Protein AF-A0A1J3HR39-F1 (afdb_monomer)

Organism: Noccaea caerulescens (NCBI:txid107243)

Structure (mmCIF, N/CA/C/O backbone):
data_AF-A0A1J3HR39-F1
#
_entry.id   AF-A0A1J3HR39-F1
#
loop_
_atom_site.group_PDB
_atom_site.id
_atom_site.type_symbol
_atom_site.label_atom_id
_atom_site.label_alt_id
_atom_site.label_comp_id
_atom_site.label_asym_id
_atom_site.label_entity_id
_atom_site.label_seq_id
_atom_site.pdbx_PDB_ins_code
_atom_site.Cartn_x
_atom_site.Cartn_y
_atom_site.Cartn_z
_atom_site.occupancy
_atom_site.B_iso_or_equiv
_atom_site.auth_seq_id
_atom_site.auth_comp_id
_atom_site.auth_asym_id
_atom_site.auth_atom_id
_atom_site.pdbx_PDB_model_num
ATOM 1 N N . PHE A 1 1 ? -2.961 -5.883 -14.122 1.00 56.19 1 PHE A N 1
ATOM 2 C CA . PHE A 1 1 ? -3.300 -6.199 -12.719 1.00 56.19 1 PHE A CA 1
ATOM 3 C C . PHE A 1 1 ? -3.497 -4.882 -11.988 1.00 56.19 1 PHE A C 1
ATOM 5 O O . PHE A 1 1 ? -2.802 -3.939 -12.330 1.00 56.19 1 PHE A O 1
ATOM 12 N N . ASP A 1 2 ? -4.462 -4.799 -11.074 1.00 76.75 2 ASP A N 1
ATOM 13 C CA . ASP A 1 2 ? -4.803 -3.559 -10.364 1.00 76.75 2 ASP A CA 1
ATOM 14 C C . ASP A 1 2 ? -4.268 -3.619 -8.929 1.00 76.75 2 ASP A C 1
ATOM 16 O O . ASP A 1 2 ? -4.441 -4.636 -8.248 1.00 76.75 2 ASP A O 1
ATOM 20 N N . ILE A 1 3 ? -3.632 -2.534 -8.491 1.00 76.19 3 ILE A N 1
ATOM 21 C CA . ILE A 1 3 ? -3.116 -2.352 -7.134 1.00 76.19 3 ILE A CA 1
ATOM 22 C C . ILE A 1 3 ? -4.238 -2.452 -6.089 1.00 76.19 3 ILE A C 1
ATOM 24 O O . ILE A 1 3 ? -4.003 -2.957 -4.993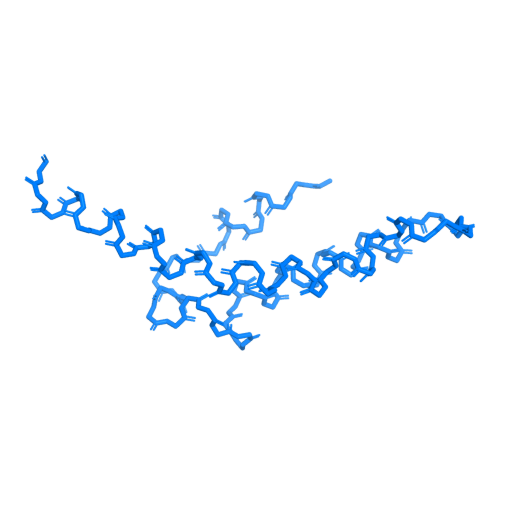 1.00 76.19 3 ILE A O 1
ATOM 28 N N . ALA A 1 4 ? -5.481 -2.102 -6.447 1.00 76.62 4 ALA A N 1
ATOM 29 C CA . ALA A 1 4 ? -6.646 -2.252 -5.574 1.00 76.62 4 ALA A CA 1
ATOM 30 C C . ALA A 1 4 ? -6.883 -3.714 -5.149 1.00 76.62 4 ALA A C 1
ATOM 32 O O . ALA A 1 4 ? -7.218 -3.985 -3.998 1.00 76.62 4 ALA A O 1
ATOM 33 N N . ARG A 1 5 ? -6.586 -4.692 -6.020 1.00 79.44 5 ARG A N 1
ATOM 34 C CA . ARG A 1 5 ? -6.739 -6.122 -5.682 1.00 79.44 5 ARG A CA 1
ATOM 35 C C . ARG A 1 5 ? -5.730 -6.605 -4.640 1.00 79.44 5 ARG A C 1
ATOM 37 O O . ARG A 1 5 ? -5.951 -7.651 -4.033 1.00 79.44 5 ARG A O 1
ATOM 44 N N . VAL A 1 6 ? -4.607 -5.902 -4.470 1.00 77.62 6 VAL A N 1
ATOM 45 C CA . VAL A 1 6 ? -3.634 -6.191 -3.405 1.00 77.62 6 VAL A CA 1
ATOM 46 C C . VAL A 1 6 ? -4.229 -5.816 -2.050 1.00 77.62 6 VAL A C 1
ATOM 48 O O . VAL A 1 6 ? -4.072 -6.570 -1.093 1.00 77.62 6 VAL A O 1
ATOM 51 N N . VAL A 1 7 ? -4.959 -4.698 -2.008 1.00 77.38 7 VAL A N 1
ATOM 52 C CA . VAL A 1 7 ? -5.649 -4.196 -0.816 1.00 77.38 7 VAL A CA 1
ATOM 53 C C . VAL A 1 7 ? -6.837 -5.092 -0.459 1.00 77.38 7 VAL A C 1
ATOM 55 O O . VAL A 1 7 ? -6.924 -5.539 0.678 1.00 77.38 7 VAL A O 1
ATOM 58 N N . ASP A 1 8 ? -7.681 -5.457 -1.431 1.00 75.81 8 ASP A N 1
ATOM 59 C CA . ASP A 1 8 ? -8.865 -6.314 -1.207 1.00 75.81 8 ASP A CA 1
ATOM 60 C C . ASP A 1 8 ? -8.532 -7.695 -0.620 1.00 75.81 8 ASP A C 1
ATOM 62 O O . ASP A 1 8 ? -9.375 -8.357 -0.015 1.00 75.81 8 ASP A O 1
ATOM 66 N N . ARG A 1 9 ? -7.304 -8.174 -0.845 1.00 76.62 9 ARG A N 1
ATOM 67 C CA . ARG A 1 9 ? -6.829 -9.486 -0.387 1.00 76.62 9 ARG A CA 1
ATOM 68 C C . ARG A 1 9 ? -6.102 -9.432 0.952 1.00 76.62 9 ARG A C 1
ATOM 70 O O . ARG A 1 9 ? -5.646 -10.477 1.419 1.00 76.62 9 ARG A O 1
ATOM 77 N N . GLU A 1 10 ? -5.940 -8.251 1.539 1.00 77.56 10 GLU A N 1
ATOM 78 C CA . GLU A 1 10 ? -5.284 -8.086 2.827 1.00 77.56 10 GLU A C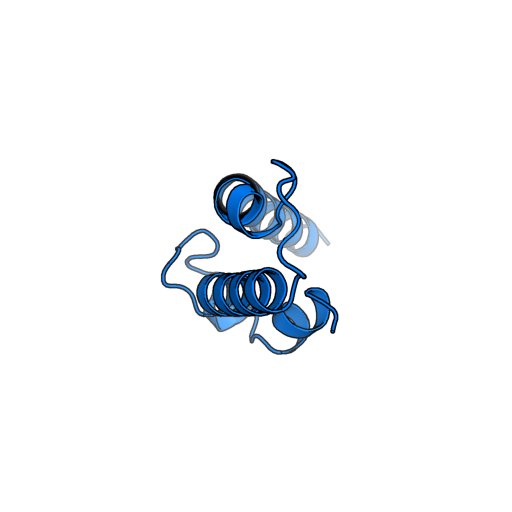A 1
ATOM 79 C C . GLU A 1 10 ? -6.320 -7.914 3.933 1.00 77.56 10 GLU A C 1
ATOM 81 O O . GLU A 1 10 ? -7.262 -7.130 3.830 1.00 77.56 10 GLU A O 1
ATOM 86 N N . TYR A 1 11 ? -6.148 -8.665 5.017 1.00 75.75 11 TYR A N 1
ATOM 87 C CA . TYR A 1 11 ? -7.057 -8.563 6.145 1.00 75.75 11 TYR A CA 1
ATOM 88 C C . TYR A 1 11 ? -6.803 -7.242 6.872 1.00 75.75 11 TYR A C 1
ATOM 90 O O . TYR A 1 11 ? -5.718 -7.041 7.398 1.00 75.75 11 TYR A O 1
ATOM 98 N N . VAL A 1 12 ? -7.791 -6.344 6.932 1.00 75.06 12 VAL A N 1
ATOM 99 C CA . VAL A 1 12 ? -7.617 -4.980 7.477 1.00 75.06 12 VAL A CA 1
ATOM 100 C C . VAL A 1 12 ? -6.990 -4.975 8.876 1.00 75.06 12 VAL A C 1
ATOM 102 O O . VAL A 1 12 ? -6.079 -4.197 9.159 1.00 75.06 12 VAL A O 1
ATOM 105 N N . PHE A 1 13 ? -7.406 -5.902 9.740 1.00 74.38 13 PHE A N 1
ATOM 106 C CA . PHE A 1 13 ? -6.878 -6.005 11.103 1.00 74.38 13 PHE A CA 1
ATOM 107 C C . PHE A 1 13 ? -5.417 -6.481 11.177 1.00 74.38 13 PHE A C 1
ATOM 109 O O . PHE A 1 13 ? -4.814 -6.390 12.238 1.00 74.38 13 PHE A O 1
ATOM 116 N N . SER A 1 14 ? -4.822 -6.969 10.081 1.00 70.00 14 SER A N 1
ATOM 117 C CA . SER A 1 14 ? -3.404 -7.358 10.045 1.00 70.00 14 SER A CA 1
ATOM 118 C C . SER A 1 14 ? -2.459 -6.153 9.991 1.00 70.00 14 SER A C 1
ATOM 120 O O . SER A 1 14 ? -1.293 -6.272 10.368 1.00 70.00 14 SER A O 1
ATOM 122 N N . TYR A 1 15 ? -2.942 -4.995 9.525 1.00 70.50 15 TYR A N 1
ATOM 123 C CA . TYR A 1 15 ? -2.117 -3.800 9.333 1.00 70.50 15 TYR A CA 1
ATOM 124 C C . TYR A 1 15 ? -2.672 -2.539 9.998 1.00 70.50 15 TYR A C 1
ATOM 126 O O . TYR A 1 15 ? -1.923 -1.574 10.124 1.00 70.50 15 TYR A O 1
ATOM 134 N N . VAL A 1 16 ? -3.936 -2.512 10.434 1.00 71.25 16 VAL A N 1
ATOM 135 C CA . VAL A 1 16 ? -4.576 -1.297 10.972 1.00 71.25 16 VAL A CA 1
ATOM 136 C C . VAL A 1 16 ? -3.872 -0.729 12.213 1.00 71.25 16 VAL A C 1
ATOM 138 O O . VAL A 1 16 ? -3.763 0.489 12.333 1.00 71.25 16 VAL A O 1
ATOM 141 N N . ASP A 1 17 ? -3.315 -1.583 13.079 1.00 69.88 17 ASP A N 1
ATOM 142 C CA . ASP A 1 17 ? -2.626 -1.165 14.314 1.00 69.88 17 ASP A CA 1
ATOM 143 C C . ASP A 1 17 ? -1.273 -0.484 14.050 1.00 69.88 17 ASP A C 1
ATOM 145 O O . ASP A 1 17 ? -0.773 0.269 14.879 1.00 69.88 17 ASP A O 1
ATOM 149 N N . ASN A 1 18 ? -0.678 -0.731 12.879 1.00 67.81 18 ASN A N 1
ATOM 150 C CA . ASN A 1 18 ? 0.600 -0.168 12.439 1.00 67.81 18 ASN A CA 1
ATOM 151 C C . ASN A 1 18 ? 0.538 0.164 10.937 1.00 67.81 18 ASN A C 1
ATOM 153 O O . ASN A 1 18 ? 1.362 -0.289 10.133 1.00 67.81 18 ASN A O 1
ATOM 157 N N . SER A 1 19 ? -0.468 0.950 10.549 1.00 67.88 19 SER A N 1
ATOM 158 C CA . SER A 1 19 ? -0.846 1.187 9.146 1.00 67.88 19 SER A CA 1
ATOM 159 C C . SER A 1 19 ? 0.259 1.825 8.299 1.00 67.88 19 SER A C 1
ATOM 161 O O . SER A 1 19 ? 0.385 1.520 7.117 1.00 67.88 19 SER A O 1
ATOM 163 N N . SER A 1 20 ? 1.131 2.628 8.907 1.00 68.25 20 SER A N 1
ATOM 164 C CA . SER A 1 20 ? 2.277 3.291 8.266 1.00 68.25 20 SER A CA 1
ATOM 165 C C . SER A 1 20 ? 3.589 2.500 8.337 1.00 68.25 20 SER A C 1
ATOM 167 O O . SER A 1 20 ? 4.640 2.970 7.887 1.00 68.25 20 SER A O 1
ATOM 169 N N . SER A 1 21 ? 3.580 1.315 8.943 1.00 75.06 21 SER A N 1
ATOM 170 C CA . SER A 1 21 ? 4.799 0.538 9.104 1.00 75.06 21 SER A CA 1
ATOM 171 C C . SER A 1 21 ? 5.209 -0.118 7.790 1.00 75.06 21 SER A C 1
ATOM 173 O O . SER A 1 21 ? 4.462 -0.900 7.212 1.00 75.06 21 SER A O 1
ATOM 175 N N . LEU A 1 22 ? 6.442 0.136 7.345 1.00 69.31 22 LEU A N 1
ATOM 176 C CA . LEU A 1 22 ? 6.996 -0.476 6.130 1.00 69.31 22 LEU A CA 1
ATOM 177 C C . LEU A 1 22 ? 7.179 -1.996 6.258 1.00 69.31 22 LEU A C 1
ATOM 179 O O . LEU A 1 22 ? 7.423 -2.659 5.254 1.00 69.31 22 LEU A O 1
ATOM 183 N N . VAL A 1 23 ? 7.080 -2.553 7.470 1.00 73.56 23 VAL A N 1
ATOM 184 C CA . VAL A 1 23 ? 7.117 -4.004 7.707 1.00 73.56 23 VAL A CA 1
ATOM 185 C C . VAL A 1 23 ? 5.728 -4.642 7.727 1.00 73.56 23 VAL A C 1
ATOM 187 O O . VAL A 1 23 ? 5.632 -5.857 7.874 1.00 73.56 23 VAL A O 1
ATOM 190 N N . ASN A 1 24 ? 4.651 -3.859 7.593 1.00 79.38 24 ASN A N 1
ATOM 191 C CA . ASN A 1 24 ? 3.312 -4.431 7.578 1.00 79.38 24 ASN A CA 1
ATOM 192 C C . ASN A 1 24 ? 3.041 -5.185 6.252 1.00 79.38 24 ASN A C 1
ATOM 194 O O . ASN A 1 24 ? 3.643 -4.872 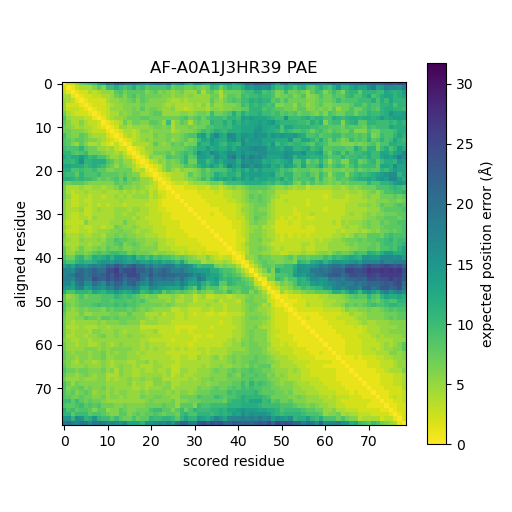5.214 1.00 79.38 24 ASN A O 1
ATOM 198 N N . PRO A 1 25 ? 2.147 -6.192 6.267 1.00 80.12 25 PRO A N 1
ATOM 199 C CA . PRO A 1 25 ? 1.872 -7.019 5.092 1.00 80.12 25 PRO A CA 1
ATOM 200 C C . PRO A 1 25 ? 1.390 -6.213 3.877 1.00 80.12 25 PRO A C 1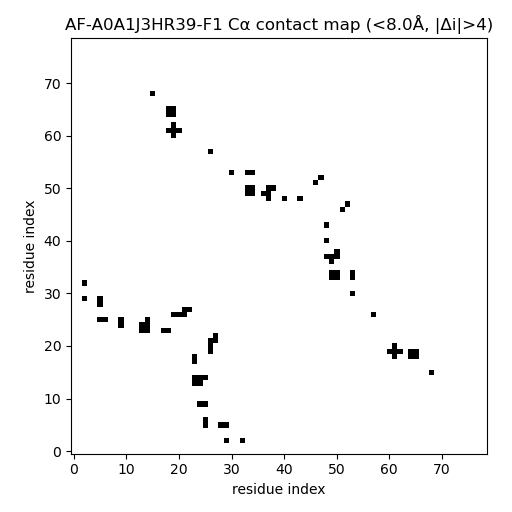
ATOM 202 O O . PRO A 1 25 ? 1.763 -6.524 2.746 1.00 80.12 25 PRO A O 1
ATOM 205 N N . LEU A 1 26 ? 0.618 -5.147 4.111 1.00 82.81 26 LEU A N 1
ATOM 206 C CA . LEU A 1 26 ? 0.083 -4.282 3.063 1.00 82.81 26 LEU A CA 1
ATOM 207 C C . LEU A 1 26 ? 1.199 -3.543 2.307 1.00 82.81 26 LEU A C 1
ATOM 209 O O . LEU A 1 26 ? 1.297 -3.666 1.088 1.00 82.81 26 LEU A O 1
ATOM 213 N N . MET A 1 27 ? 2.075 -2.829 3.017 1.00 84.12 27 MET A N 1
ATOM 214 C CA . MET A 1 27 ? 3.193 -2.073 2.440 1.00 84.12 27 MET A CA 1
ATOM 215 C C . MET A 1 27 ? 4.165 -2.996 1.706 1.00 84.12 27 MET A C 1
ATOM 217 O O . MET A 1 27 ? 4.629 -2.662 0.618 1.00 84.12 27 MET A O 1
ATOM 221 N N . GLN A 1 28 ? 4.433 -4.185 2.255 1.00 84.81 28 GLN A N 1
ATOM 222 C CA . GLN A 1 28 ? 5.279 -5.183 1.600 1.00 84.81 28 GLN A CA 1
ATOM 223 C C . GLN A 1 28 ? 4.665 -5.678 0.287 1.00 84.81 28 GLN A C 1
ATOM 225 O O . GLN A 1 28 ? 5.364 -5.760 -0.721 1.00 84.81 28 GLN A O 1
ATOM 230 N N . LYS A 1 29 ? 3.365 -5.990 0.256 1.00 86.19 29 LYS A N 1
ATOM 231 C CA . LYS A 1 29 ? 2.701 -6.450 -0.973 1.00 86.19 29 LYS A CA 1
ATOM 232 C C . LYS A 1 29 ? 2.577 -5.343 -2.021 1.00 86.19 29 LYS A C 1
ATOM 234 O O . LYS A 1 29 ? 2.799 -5.613 -3.199 1.00 86.19 29 LYS A O 1
ATOM 239 N N . LEU A 1 30 ? 2.272 -4.111 -1.605 1.00 86.12 30 LEU A N 1
ATOM 240 C CA . LEU A 1 30 ? 2.233 -2.948 -2.497 1.00 86.12 30 LEU A CA 1
ATOM 241 C C . LEU A 1 30 ? 3.603 -2.697 -3.131 1.00 86.12 30 LEU A C 1
ATOM 243 O O . LEU A 1 30 ? 3.687 -2.533 -4.346 1.00 86.12 30 LEU A O 1
ATOM 247 N N . ARG A 1 31 ? 4.679 -2.751 -2.334 1.00 88.25 31 ARG A N 1
ATOM 248 C CA . ARG A 1 31 ? 6.050 -2.638 -2.842 1.00 88.25 31 ARG A CA 1
ATOM 249 C C . ARG A 1 31 ? 6.365 -3.725 -3.861 1.00 88.25 31 ARG A C 1
ATOM 251 O O . ARG A 1 31 ? 6.811 -3.389 -4.950 1.00 88.25 31 ARG A O 1
ATOM 258 N N . HIS A 1 32 ? 6.125 -4.998 -3.536 1.00 86.50 32 HIS A N 1
ATOM 259 C CA . HIS A 1 32 ? 6.390 -6.100 -4.470 1.00 86.50 32 HIS A CA 1
ATOM 260 C C . HIS A 1 32 ? 5.638 -5.909 -5.788 1.00 86.50 32 HIS A C 1
ATOM 262 O O . HIS A 1 32 ? 6.250 -5.972 -6.846 1.00 86.50 32 HIS A O 1
ATOM 268 N N . PHE A 1 33 ? 4.347 -5.575 -5.726 1.00 88.12 33 PHE A N 1
ATOM 269 C CA . PHE A 1 33 ? 3.547 -5.328 -6.922 1.00 88.12 33 PHE A CA 1
ATOM 270 C C . PHE A 1 33 ? 4.108 -4.189 -7.786 1.00 88.12 33 PHE A C 1
ATOM 272 O O . PHE A 1 33 ? 4.212 -4.331 -9.002 1.00 88.12 33 PHE A O 1
ATOM 279 N N . LEU A 1 34 ? 4.476 -3.064 -7.169 1.00 86.12 34 LEU A N 1
ATOM 280 C CA . LEU A 1 34 ? 5.025 -1.909 -7.881 1.00 86.12 34 LEU A CA 1
ATOM 281 C C . LEU A 1 34 ? 6.415 -2.186 -8.463 1.00 86.12 34 LEU A C 1
ATOM 283 O O . LEU A 1 34 ? 6.718 -1.709 -9.554 1.00 86.12 34 LEU A O 1
ATOM 287 N N . VAL A 1 35 ? 7.249 -2.957 -7.760 1.00 87.12 35 VAL A N 1
ATOM 288 C CA . VAL A 1 35 ? 8.566 -3.384 -8.251 1.00 87.12 35 VAL A CA 1
ATOM 289 C C . VAL A 1 35 ? 8.408 -4.347 -9.424 1.00 87.12 35 VAL A C 1
ATOM 291 O O . VAL A 1 35 ? 9.014 -4.109 -10.462 1.00 87.12 35 VAL A O 1
ATOM 294 N N . ASP A 1 36 ? 7.556 -5.367 -9.310 1.00 87.69 36 ASP A N 1
ATOM 295 C CA . ASP A 1 36 ? 7.274 -6.310 -10.400 1.00 87.69 36 ASP A CA 1
ATOM 296 C C . ASP A 1 36 ? 6.721 -5.583 -11.632 1.00 87.69 36 ASP A C 1
ATOM 298 O O . ASP A 1 36 ? 7.134 -5.850 -12.760 1.00 87.69 36 ASP A O 1
ATOM 302 N N . TYR A 1 37 ? 5.824 -4.615 -11.418 1.00 85.94 37 TYR A N 1
ATOM 303 C CA . TYR A 1 37 ? 5.296 -3.767 -12.484 1.00 85.94 37 TYR A CA 1
ATOM 304 C C . TYR A 1 37 ? 6.398 -2.931 -13.145 1.00 85.94 37 TYR A C 1
ATOM 306 O O . TYR A 1 37 ? 6.476 -2.879 -14.369 1.00 85.94 37 TYR A O 1
ATOM 314 N N . ALA A 1 38 ? 7.272 -2.310 -12.350 1.00 85.19 38 ALA A N 1
ATOM 315 C CA . ALA A 1 38 ? 8.381 -1.511 -12.861 1.00 85.19 38 ALA A CA 1
ATOM 316 C C . ALA A 1 38 ? 9.444 -2.352 -13.591 1.00 85.19 38 ALA A C 1
ATOM 318 O O . ALA A 1 38 ? 10.082 -1.851 -14.509 1.00 85.19 38 ALA A O 1
ATOM 319 N N . LEU A 1 39 ? 9.637 -3.616 -13.201 1.00 83.56 39 LEU A N 1
ATOM 320 C CA . LEU A 1 39 ? 10.532 -4.557 -13.884 1.00 83.56 39 LEU A CA 1
ATOM 321 C C . LEU A 1 39 ? 9.946 -5.074 -15.204 1.00 83.56 39 LEU A C 1
ATOM 323 O O . LEU A 1 39 ? 10.697 -5.401 -16.118 1.00 83.56 39 LEU A O 1
ATOM 327 N N . ALA A 1 40 ? 8.618 -5.161 -15.304 1.00 85.31 40 ALA A N 1
ATOM 328 C CA . ALA A 1 40 ? 7.918 -5.526 -16.534 1.00 85.31 40 ALA A CA 1
ATOM 329 C C . ALA A 1 40 ? 7.780 -4.351 -17.523 1.00 85.31 40 ALA A C 1
ATOM 331 O O . ALA A 1 40 ? 7.412 -4.563 -18.681 1.00 85.31 40 ALA A O 1
ATOM 332 N N . GLU A 1 41 ? 8.047 -3.119 -17.079 1.00 78.50 41 GLU A N 1
ATOM 333 C CA . GLU A 1 41 ? 8.028 -1.923 -17.917 1.00 78.50 41 GLU A CA 1
ATOM 334 C C . GLU A 1 41 ? 9.222 -1.956 -18.896 1.00 78.50 41 GLU A C 1
ATOM 336 O O . GLU A 1 41 ? 10.357 -2.188 -18.470 1.00 78.50 41 GLU A O 1
ATOM 341 N N . PRO A 1 42 ? 9.007 -1.755 -20.213 1.00 77.62 42 PRO A N 1
ATOM 342 C CA . PRO A 1 42 ? 10.095 -1.774 -21.186 1.00 77.62 42 PRO A CA 1
ATOM 343 C C . PRO A 1 42 ? 11.148 -0.719 -20.835 1.00 77.62 42 PRO A C 1
ATOM 345 O O . PRO A 1 42 ? 10.814 0.371 -20.366 1.00 77.62 42 PRO A O 1
ATOM 348 N N . GLU A 1 43 ? 12.426 -1.028 -21.078 1.00 66.88 43 GLU A N 1
ATOM 349 C CA . GLU A 1 43 ? 13.532 -0.098 -20.845 1.00 66.88 43 GLU A CA 1
ATOM 350 C C . GLU A 1 43 ? 13.406 1.132 -21.757 1.00 66.88 43 GLU A C 1
ATOM 352 O O . GLU A 1 43 ? 13.951 1.195 -22.852 1.00 66.88 43 GLU A O 1
ATOM 357 N N . CYS A 1 44 ? 12.657 2.130 -21.297 1.00 61.91 44 CYS A N 1
ATOM 358 C CA . CYS A 1 44 ? 12.625 3.464 -21.868 1.00 61.91 44 CYS A CA 1
ATOM 359 C C . CYS A 1 44 ? 13.498 4.365 -20.989 1.00 61.91 44 CYS A C 1
ATOM 361 O O . CYS A 1 44 ? 13.354 4.354 -19.766 1.00 61.91 44 CYS A O 1
ATOM 363 N N . GLU A 1 45 ? 14.421 5.132 -21.567 1.00 60.66 45 GLU A N 1
ATOM 364 C CA . GLU A 1 45 ? 15.302 6.066 -20.840 1.00 60.66 45 GLU A CA 1
ATOM 365 C C . GLU A 1 45 ? 14.564 7.331 -20.360 1.00 60.66 45 GLU A C 1
ATOM 367 O O . GLU A 1 45 ? 15.064 8.448 -20.442 1.00 60.66 45 GLU A O 1
ATOM 372 N N . THR A 1 46 ? 13.336 7.184 -19.875 1.00 65.25 46 THR A N 1
ATOM 373 C CA . THR A 1 46 ? 12.547 8.287 -19.332 1.00 65.25 46 THR A CA 1
ATOM 374 C C . THR A 1 46 ? 12.679 8.326 -17.816 1.00 65.25 46 THR A C 1
ATOM 376 O O . THR A 1 46 ? 12.523 7.305 -17.145 1.00 65.25 46 THR A O 1
ATOM 379 N N . ASP A 1 47 ? 12.885 9.515 -17.251 1.00 61.09 47 ASP A N 1
ATOM 380 C CA . ASP A 1 47 ? 12.893 9.740 -15.796 1.00 61.09 47 ASP A CA 1
ATOM 381 C C . ASP A 1 47 ? 11.554 9.388 -15.109 1.00 61.09 47 ASP A C 1
ATOM 383 O O . ASP A 1 47 ? 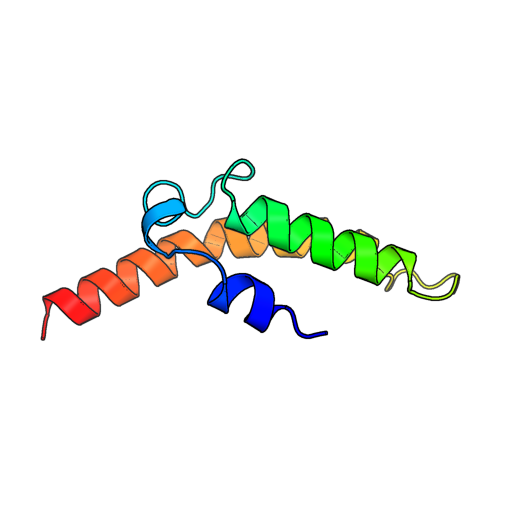11.492 9.288 -13.884 1.00 61.09 47 ASP A O 1
ATOM 387 N N . ASP A 1 48 ? 10.499 9.130 -15.888 1.00 65.75 48 ASP A N 1
ATOM 388 C CA . ASP A 1 48 ? 9.145 8.803 -15.436 1.00 65.75 48 ASP A CA 1
ATOM 389 C C . ASP A 1 48 ? 8.910 7.348 -14.990 1.00 65.75 48 ASP A C 1
ATOM 391 O O . ASP A 1 48 ? 7.777 7.014 -14.622 1.00 65.75 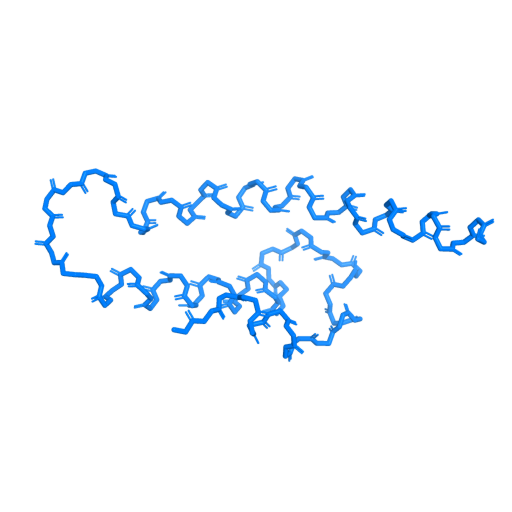48 ASP A O 1
ATOM 395 N N . LYS A 1 49 ? 9.953 6.499 -14.981 1.00 75.00 49 LYS A N 1
ATOM 396 C CA . LYS A 1 49 ? 9.849 5.076 -14.606 1.00 75.00 49 LYS A CA 1
ATOM 397 C C . LYS A 1 49 ? 9.153 4.884 -13.263 1.00 75.00 49 LYS A C 1
ATOM 399 O O . LYS A 1 49 ? 9.504 5.524 -12.264 1.00 75.00 49 LYS A O 1
ATOM 404 N N . VAL A 1 50 ? 8.249 3.905 -13.212 1.00 81.06 50 VAL A N 1
ATOM 405 C CA . VAL A 1 50 ? 7.474 3.586 -12.003 1.00 81.06 50 VAL A CA 1
ATOM 406 C C . VAL A 1 50 ? 8.379 3.325 -10.803 1.00 81.06 50 VAL A C 1
ATOM 408 O O . VAL A 1 50 ? 8.076 3.800 -9.711 1.00 81.06 50 VAL A O 1
ATOM 411 N N . PHE A 1 51 ? 9.539 2.689 -11.011 1.00 82.25 51 PHE A N 1
ATOM 412 C CA . PHE A 1 51 ? 10.514 2.399 -9.955 1.00 82.25 51 PHE A CA 1
ATOM 413 C C . PHE A 1 51 ? 10.913 3.633 -9.129 1.00 82.25 51 PHE A C 1
ATOM 415 O O . PHE A 1 51 ? 11.022 3.551 -7.907 1.00 82.25 51 PHE A O 1
ATOM 422 N N . ARG A 1 52 ? 11.083 4.802 -9.766 1.00 81.44 52 ARG A N 1
ATOM 423 C CA . ARG A 1 52 ? 11.447 6.041 -9.056 1.00 81.44 52 ARG A CA 1
ATOM 424 C C . ARG A 1 52 ? 10.279 6.625 -8.260 1.00 81.44 52 ARG A C 1
ATOM 426 O O . ARG A 1 52 ? 10.502 7.268 -7.239 1.00 81.44 52 ARG A O 1
ATOM 433 N N . LYS A 1 53 ? 9.040 6.369 -8.692 1.00 86.50 53 LYS A N 1
ATOM 434 C CA . LYS A 1 53 ? 7.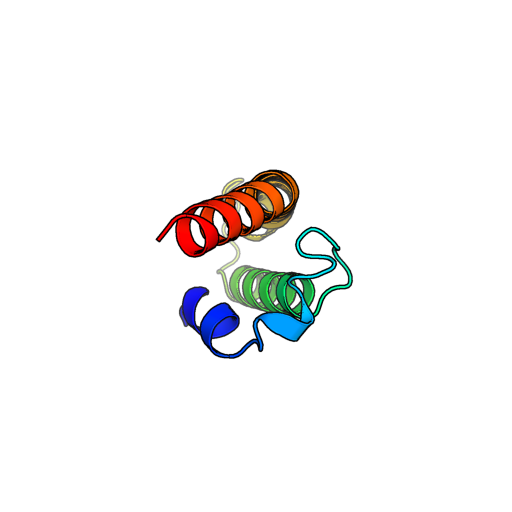811 6.839 -8.031 1.00 86.50 53 LYS A CA 1
ATOM 435 C C . LYS A 1 53 ? 7.435 5.995 -6.809 1.00 86.50 53 LYS A C 1
ATOM 437 O O . LYS A 1 53 ? 6.709 6.494 -5.954 1.00 86.50 53 LYS A O 1
ATOM 442 N N . ILE A 1 54 ? 7.968 4.772 -6.675 1.00 86.44 54 ILE A N 1
ATOM 443 C CA . ILE A 1 54 ? 7.701 3.881 -5.527 1.00 86.44 54 ILE A CA 1
ATOM 444 C C . ILE A 1 54 ? 8.055 4.566 -4.204 1.00 86.44 54 ILE A C 1
ATOM 446 O O . ILE A 1 54 ? 7.244 4.565 -3.284 1.00 86.44 54 ILE A O 1
ATOM 450 N N . GLY A 1 55 ? 9.228 5.199 -4.109 1.00 85.81 55 GLY A N 1
ATOM 451 C CA . GLY A 1 55 ? 9.660 5.859 -2.872 1.00 85.81 55 GLY A CA 1
ATOM 452 C C . GLY A 1 55 ? 8.733 7.002 -2.448 1.00 85.81 55 GLY A C 1
ATOM 453 O O . GLY A 1 55 ? 8.357 7.095 -1.279 1.00 85.81 55 GLY A O 1
ATOM 454 N N . THR A 1 56 ? 8.315 7.839 -3.402 1.00 88.31 56 THR A N 1
ATOM 455 C CA . THR A 1 56 ? 7.358 8.929 -3.151 1.00 88.31 56 THR A CA 1
ATOM 456 C C . THR A 1 56 ? 5.996 8.383 -2.740 1.00 88.31 56 THR A C 1
ATOM 458 O O . THR A 1 56 ? 5.442 8.825 -1.737 1.00 88.31 56 THR A O 1
ATOM 461 N N . PHE A 1 57 ? 5.494 7.374 -3.455 1.00 86.56 57 PHE A N 1
ATOM 462 C CA . PHE A 1 57 ? 4.232 6.713 -3.134 1.00 86.56 57 PHE A CA 1
ATOM 463 C C . PHE A 1 57 ? 4.234 6.142 -1.711 1.00 86.56 57 PHE A C 1
ATOM 465 O O . PHE A 1 57 ? 3.290 6.351 -0.954 1.00 86.56 57 PHE A O 1
ATOM 472 N N . GLU A 1 58 ? 5.312 5.470 -1.303 1.00 86.25 58 GLU A N 1
ATOM 473 C CA . GLU A 1 58 ? 5.434 4.931 0.052 1.00 86.25 58 GLU A CA 1
ATOM 474 C C . GLU A 1 58 ? 5.455 6.023 1.120 1.00 86.25 58 GLU A C 1
ATOM 476 O O . GLU A 1 58 ? 4.841 5.855 2.174 1.00 86.25 58 GLU A O 1
ATOM 481 N N . ALA A 1 59 ? 6.140 7.138 0.863 1.00 86.69 59 ALA A N 1
ATOM 482 C CA . ALA A 1 59 ? 6.197 8.263 1.790 1.00 86.69 59 ALA A CA 1
ATOM 483 C C . ALA A 1 59 ? 4.828 8.945 1.953 1.00 86.69 59 ALA A C 1
ATOM 485 O O . ALA A 1 59 ? 4.409 9.235 3.078 1.00 86.69 59 ALA A O 1
ATOM 486 N N . GLU A 1 60 ? 4.111 9.159 0.850 1.00 88.62 60 GLU A N 1
ATOM 487 C CA . GLU A 1 60 ? 2.757 9.716 0.860 1.00 88.62 60 GLU A CA 1
ATOM 488 C C . GLU A 1 60 ? 1.780 8.783 1.571 1.00 88.62 60 GLU A C 1
ATOM 490 O O . GLU A 1 60 ? 1.069 9.211 2.482 1.00 88.62 60 GLU A O 1
ATOM 495 N N . LEU A 1 61 ? 1.805 7.490 1.237 1.00 86.44 61 LEU A N 1
ATOM 496 C CA . LEU A 1 61 ? 0.947 6.489 1.861 1.00 86.44 61 LEU A CA 1
ATOM 497 C C . LEU A 1 61 ? 1.212 6.401 3.368 1.00 86.44 61 LEU A C 1
ATOM 499 O O . LEU A 1 61 ? 0.275 6.381 4.162 1.00 86.44 61 LEU A O 1
ATOM 503 N N . LYS A 1 62 ? 2.481 6.461 3.788 1.00 84.00 62 LYS A N 1
ATOM 504 C CA . LYS A 1 62 ? 2.873 6.489 5.203 1.00 84.00 62 LYS A CA 1
ATOM 505 C C . LYS A 1 62 ? 2.312 7.700 5.960 1.00 84.00 62 LYS A C 1
ATOM 507 O O . LYS A 1 62 ? 2.022 7.592 7.150 1.00 84.00 62 LYS A O 1
ATOM 512 N N . SER A 1 63 ? 2.179 8.840 5.285 1.00 86.19 63 SER A N 1
ATOM 513 C CA . SER A 1 63 ? 1.673 10.096 5.854 1.00 86.19 63 SER A CA 1
ATOM 514 C C . SER A 1 63 ? 0.142 10.169 5.879 1.00 86.19 63 SER A C 1
ATOM 516 O O . SER A 1 63 ? -0.438 10.708 6.827 1.00 86.19 63 SER A O 1
ATOM 518 N N . LEU A 1 64 ? -0.516 9.640 4.844 1.00 87.00 64 LEU A N 1
ATOM 519 C CA . LEU A 1 64 ? -1.963 9.748 4.642 1.00 87.00 64 LEU A CA 1
ATOM 520 C C . LEU A 1 64 ? -2.7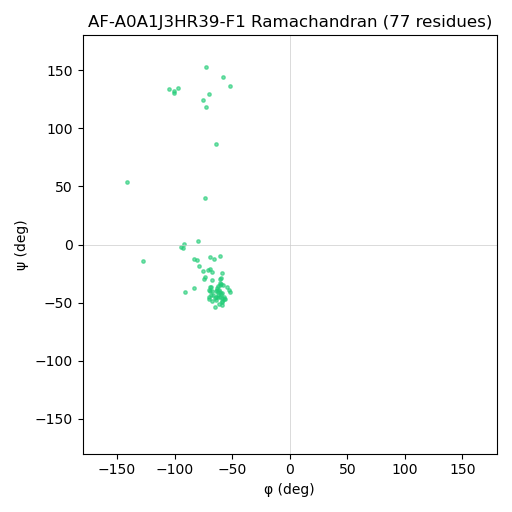40 8.590 5.273 1.00 87.00 64 LEU A C 1
ATOM 522 O O . LEU A 1 64 ? -3.768 8.824 5.904 1.00 87.00 64 LEU A O 1
ATOM 526 N N . LEU A 1 65 ? -2.242 7.356 5.165 1.00 83.75 65 LEU A N 1
ATOM 527 C CA . LEU A 1 65 ? -2.984 6.160 5.568 1.00 83.75 65 LEU A CA 1
ATOM 528 C C . LEU A 1 65 ? -3.387 6.157 7.056 1.00 83.75 65 LEU A C 1
ATOM 530 O O . LEU A 1 65 ? -4.546 5.861 7.335 1.00 83.75 65 LEU A O 1
ATOM 534 N N . PRO A 1 66 ? -2.528 6.548 8.022 1.00 84.44 66 PRO A N 1
ATOM 535 C CA . PRO A 1 66 ? -2.945 6.633 9.423 1.00 84.44 66 PRO A CA 1
ATOM 536 C C . PRO A 1 66 ? -4.055 7.659 9.661 1.00 84.44 66 PRO A C 1
ATOM 538 O O . PRO A 1 66 ? -4.933 7.430 10.487 1.00 84.44 66 PRO A O 1
ATOM 541 N N . LYS A 1 67 ? -4.025 8.781 8.931 1.00 85.81 67 LYS A N 1
ATOM 542 C CA . LYS A 1 67 ? -5.013 9.857 9.073 1.00 85.81 67 LYS A CA 1
ATOM 543 C C . LYS A 1 67 ? -6.373 9.418 8.551 1.00 85.81 67 LYS A C 1
ATOM 545 O O . LYS A 1 67 ? -7.370 9.636 9.226 1.00 85.81 67 LYS A O 1
ATOM 550 N N . GLU A 1 68 ? -6.405 8.776 7.386 1.00 86.81 68 GLU A N 1
ATOM 551 C CA . GLU A 1 68 ? -7.652 8.269 6.808 1.00 86.81 68 GLU A CA 1
ATOM 552 C C . GLU A 1 68 ? -8.234 7.117 7.637 1.00 86.81 68 GLU A C 1
ATOM 554 O O . GLU A 1 68 ? -9.436 7.100 7.881 1.00 86.81 68 GLU A O 1
ATOM 559 N N . VAL A 1 69 ? -7.402 6.199 8.149 1.00 84.62 69 VAL A N 1
ATOM 560 C CA . VAL A 1 69 ? -7.860 5.119 9.045 1.00 84.62 69 VAL A CA 1
ATOM 561 C C . VAL A 1 69 ? -8.526 5.688 10.297 1.00 84.62 69 VAL A C 1
ATOM 563 O O . VAL A 1 69 ? -9.628 5.271 10.652 1.00 84.62 69 VAL A O 1
ATOM 566 N N . GLU A 1 70 ? -7.883 6.654 10.951 1.00 84.69 70 GLU A N 1
ATOM 567 C CA . GLU A 1 70 ? -8.421 7.258 12.171 1.00 84.69 70 GLU A CA 1
ATOM 568 C C . GLU A 1 70 ? -9.668 8.105 11.895 1.00 84.69 70 GLU A C 1
ATOM 570 O O . GLU A 1 70 ? -10.622 8.092 12.674 1.00 84.69 70 GLU A O 1
ATOM 575 N N . ARG A 1 71 ? -9.699 8.802 10.754 1.00 86.38 71 ARG A N 1
ATOM 576 C CA . ARG A 1 71 ? -10.866 9.562 10.307 1.00 86.38 71 ARG A CA 1
ATOM 577 C C . ARG A 1 71 ? -12.071 8.652 10.082 1.00 86.38 71 ARG A C 1
ATOM 579 O O . ARG A 1 71 ? -13.132 8.934 10.628 1.00 86.38 71 ARG A O 1
ATOM 586 N N . VAL A 1 72 ? -11.910 7.570 9.319 1.00 86.81 72 VAL A N 1
ATOM 587 C CA . VAL A 1 72 ? -12.987 6.606 9.042 1.00 86.81 72 VAL A CA 1
ATOM 588 C C . VAL A 1 72 ? -13.460 5.948 10.337 1.00 86.81 72 VAL A C 1
ATOM 590 O O . VAL A 1 72 ? -14.662 5.818 10.545 1.00 86.81 72 VAL A O 1
ATOM 593 N N . ARG A 1 73 ? -12.538 5.597 11.245 1.00 85.50 73 ARG A N 1
ATOM 594 C CA . ARG A 1 73 ? -12.878 5.089 12.583 1.00 85.50 73 ARG A CA 1
ATOM 595 C C . ARG A 1 73 ? -13.724 6.095 13.367 1.00 85.50 73 ARG A C 1
ATOM 597 O O . ARG A 1 73 ? -14.787 5.737 13.856 1.00 85.50 73 ARG A O 1
ATOM 604 N N . SER A 1 74 ? -13.290 7.353 13.424 1.00 85.06 74 SER A N 1
ATOM 605 C CA . SER A 1 74 ? -14.006 8.429 14.118 1.00 85.06 74 SER A CA 1
ATOM 606 C C . SER A 1 74 ? -15.382 8.724 13.515 1.00 85.06 74 SER A C 1
ATOM 608 O O . SER A 1 74 ? -16.304 9.071 14.246 1.00 85.06 74 SER A O 1
ATOM 610 N N . GLU A 1 75 ? -15.527 8.658 12.188 1.00 89.06 75 GLU A N 1
ATOM 611 C CA . GLU A 1 75 ? -16.817 8.817 11.504 1.00 89.06 75 GLU A CA 1
ATOM 612 C C . GLU A 1 75 ? -17.738 7.624 11.804 1.00 89.06 75 GLU A C 1
ATOM 614 O O . GLU A 1 75 ? -18.892 7.832 12.160 1.00 89.06 75 GLU A O 1
ATOM 619 N N . TYR A 1 76 ? -17.212 6.395 11.772 1.00 83.44 76 TYR A N 1
ATOM 620 C CA . TYR A 1 76 ? -17.966 5.183 12.107 1.00 83.44 76 TYR A CA 1
ATOM 621 C C . TYR A 1 76 ? -18.434 5.159 13.571 1.00 83.44 76 TYR A C 1
ATOM 623 O O . TYR A 1 76 ? -19.555 4.752 13.862 1.00 83.44 76 TYR A O 1
ATOM 631 N N . GLU A 1 77 ? -17.601 5.624 14.506 1.00 86.06 77 GLU A N 1
ATOM 632 C CA . GLU A 1 77 ? -17.960 5.726 15.927 1.00 86.06 77 GLU A CA 1
ATOM 633 C C . GLU A 1 77 ? -19.043 6.780 16.206 1.00 86.06 77 GLU A C 1
ATOM 635 O O . GLU A 1 77 ? -19.746 6.685 17.212 1.00 86.06 77 GLU A O 1
ATOM 640 N N . LYS A 1 78 ? -19.190 7.785 15.334 1.00 82.56 78 LYS A N 1
ATOM 641 C CA . LYS A 1 78 ? -20.170 8.872 15.495 1.00 82.56 78 LYS A CA 1
ATOM 642 C C . LYS A 1 78 ? -21.577 8.525 14.997 1.00 82.56 78 LYS A C 1
ATOM 644 O O . LYS A 1 78 ? -22.502 9.246 15.378 1.00 82.56 78 LYS A O 1
ATOM 649 N N . GLY A 1 79 ? -21.739 7.429 14.249 1.00 68.69 79 GLY A N 1
ATOM 650 C CA . GLY A 1 79 ? -23.022 6.965 13.706 1.00 68.69 79 GLY A CA 1
ATOM 651 C C . GLY A 1 79 ? -23.300 7.479 12.304 1.00 68.69 79 GLY A C 1
ATOM 652 O O . GLY A 1 79 ? -23.601 8.685 12.170 1.00 68.69 79 GLY A O 1
#

InterPro domains:
  IPR001106 Aromatic amino ac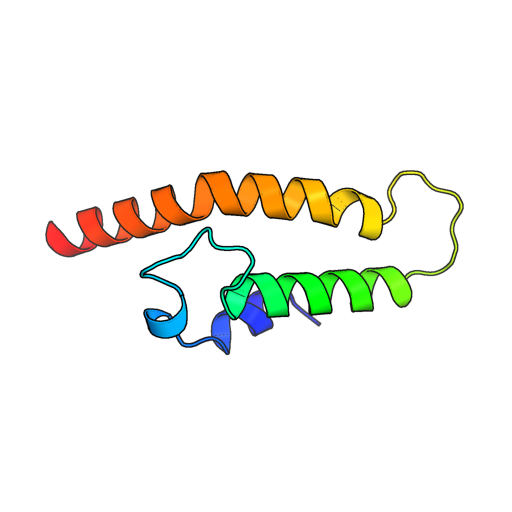id lyase [PTHR10362] (2-79)
  IPR008948 L-Aspartase-like [SSF48557] (2-79)
  IPR023144 Phenylalanine ammonia-lyase, shielding domain superfamily [G3DSA:1.10.274.20] (1-79)

pLDDT: mean 79.57, std 7.98, range [56.19, 89.06]

Solvent-accessible surface area (backbone atoms only — not comparable to full-atom values): 4739 Å² total; per-residue (Å²): 139,62,74,66,61,59,57,77,71,48,64,64,83,76,27,63,92,45,57,50,38,75,83,25,66,61,50,46,50,53,48,51,52,49,47,55,51,35,70,70,47,75,96,60,100,52,93,79,45,55,62,70,48,48,63,56,50,52,53,50,46,41,65,46,46,50,54,52,54,52,48,52,49,56,52,62,75,69,108

Sequence (79 aa):
FDIARVVDREYVFSYVDNSSSLVNPLMQKLRHFLVDYALAEPECETDDKVFRKIGTFEAELKSLLPKEVERVRSEYEKG

Foldseek 3Di:
DDLVVLVVPDDCVQQLVPVLDCPGSSVVSSLVVQVVVLVPDPPDPDPPGSVVCSVVVSVVSSVVVNVVSVVVVVVVVVD

Radius of gyration: 14.74 Å; Cα contacts (8 Å, |Δi|>4): 47; chains: 1; bounding box: 38×20×38 Å

Nearest PDB structures (foldseek):
  6at7-assembly1_A  TM=8.937E-01  e=4.000E-03  Sorghum bicolor
  2yii-assembly1_B  TM=8.807E-01  e=1.101E-01  Taxus chinensis
  4v2r-assembly1_A-2  TM=8.980E-01  e=2.033E-01  Taxus chinensis
  3nz4-assembly1_B  TM=8.672E-01  e=3.125E-01  Taxus canadensis
  4v2q-assembly1_A-2  TM=8.997E-01  e=3.994E-01  Taxus chinensis

Mean predicted aligned error: 7.27 Å

Secondary structure (DSSP, 8-state):
--THHHHHTS-GGGTGGGTT-TTSHHHHHHHHHHHHHHHHS-----TT-HHHHHHHHHHHHHHHHHHHHHHHHHHHHH-